Protein AF-A0A093QQA6-F1 (afdb_monomer)

InterPro domains:
  IPR029057 Phosphoribosyltransferase-like [G3DSA:3.40.50.2020] (1-62)
  IPR029057 Phosphoribosyltransferase-like [SSF53271] (2-61)
  IPR050408 Hypoxanthine-guanine phosphoribosyltransferase [PTHR43340] (1-62)

Sequence (62 aa):
RTERLARDIMQDMGSHDIVALCVLKGGYKFFADLLDHIKALNQNGDKSVPIAVDFVRIKSHC

Solvent-accessible surface area (backbone atoms only — not comparable to full-atom values): 3801 Å² total; per-residue (Å²): 115,52,57,61,52,26,52,53,50,51,64,72,52,62,85,50,78,41,76,48,74,42,53,53,82,81,42,55,69,60,48,51,56,30,49,50,41,38,51,53,52,35,73,74,41,100,63,74,56,61,72,48,78,48,78,46,74,82,74,87,84,130

Nearest PDB structures (foldseek):
  4rad-assembly2_E  TM=9.646E-01  e=5.455E-08  Homo sapiens
  4raq-assembly1_B  TM=9.502E-01  e=4.755E-08  Homo sapiens
  4rac-assembly1_C  TM=9.342E-01  e=8.818E-08  Homo sapiens
  4ijq-assembly1_A  TM=9.254E-01  e=7.687E-08  Homo sapiens
  3gep-assembly1_A-2  TM=8.844E-01  e=2.304E-07  Homo sapiens

Radius of gyration: 13.02 Å; Cα contacts (8 Å, |Δi|>4): 64; chains: 1; bounding box: 30×24×37 Å

Organism: NCBI:txid328815

Foldseek 3Di:
DLLVVLVVVCVVCPQEAEEAEAEDDPRVVVSVVNVVSNVVCQVPDPHHHHYHYYYDYDDDDD

Mean predicted aligned error: 4.84 Å

pLDDT: mean 87.07, std 5.99, range [64.56, 93.44]

Structure (mmCIF, N/CA/C/O backbone):
data_AF-A0A093QQA6-F1
#
_entry.id   AF-A0A093QQA6-F1
#
loop_
_atom_site.group_PDB
_atom_site.id
_atom_site.type_symbol
_atom_site.label_atom_id
_atom_site.label_alt_id
_atom_site.label_comp_id
_atom_site.label_asym_id
_atom_site.label_entity_id
_atom_site.label_seq_id
_atom_site.pdbx_PDB_ins_code
_atom_site.Cartn_x
_atom_site.Cartn_y
_atom_site.Cartn_z
_atom_site.occupancy
_atom_site.B_iso_or_equiv
_atom_site.auth_seq_id
_atom_site.auth_comp_id
_atom_site.auth_asym_id
_atom_site.auth_atom_id
_atom_site.pdbx_PDB_model_num
ATOM 1 N N . ARG A 1 1 ? -3.544 10.913 -3.031 1.00 73.69 1 ARG A N 1
ATOM 2 C CA . ARG A 1 1 ? -3.967 10.127 -4.230 1.00 73.69 1 ARG A CA 1
ATOM 3 C C . ARG A 1 1 ? -3.952 8.634 -3.893 1.00 73.69 1 ARG A C 1
ATOM 5 O O . ARG A 1 1 ? -4.952 7.967 -4.104 1.00 73.69 1 ARG A O 1
ATOM 12 N N . THR A 1 2 ? -2.865 8.170 -3.286 1.00 86.75 2 THR A N 1
ATOM 13 C CA . THR A 1 2 ? -2.684 6.900 -2.559 1.00 86.75 2 THR A CA 1
ATOM 14 C C . THR A 1 2 ? -3.672 6.684 -1.409 1.00 86.75 2 THR A C 1
ATOM 16 O O . THR A 1 2 ? -4.167 5.576 -1.273 1.00 86.75 2 THR A O 1
ATOM 19 N N . GLU A 1 3 ? -4.066 7.721 -0.658 1.00 88.06 3 GLU A N 1
ATOM 20 C CA . GLU A 1 3 ? -5.078 7.562 0.409 1.00 88.06 3 GLU A CA 1
ATOM 21 C C . GLU A 1 3 ? -6.430 7.020 -0.093 1.00 88.06 3 GLU A C 1
ATOM 23 O O . GLU A 1 3 ? -7.003 6.116 0.509 1.00 88.06 3 GLU A O 1
ATOM 28 N N . ARG A 1 4 ? -6.942 7.536 -1.220 1.00 92.00 4 ARG A N 1
ATOM 29 C CA . ARG A 1 4 ? -8.204 7.042 -1.795 1.00 92.00 4 ARG A CA 1
ATOM 30 C C . ARG A 1 4 ? -8.072 5.582 -2.229 1.00 92.00 4 ARG A C 1
ATOM 32 O O . ARG A 1 4 ? -8.950 4.789 -1.926 1.00 92.00 4 ARG A O 1
ATOM 39 N N . LEU A 1 5 ? -6.932 5.231 -2.827 1.00 91.56 5 LEU A N 1
ATOM 40 C CA . LEU A 1 5 ? -6.611 3.853 -3.193 1.00 91.56 5 LEU A CA 1
ATOM 41 C C . LEU A 1 5 ? -6.555 2.934 -1.960 1.00 91.56 5 LEU A C 1
ATOM 43 O O . LEU A 1 5 ? -7.071 1.827 -2.009 1.00 91.56 5 LEU A O 1
ATOM 47 N N . ALA A 1 6 ? -5.977 3.393 -0.845 1.00 91.06 6 ALA A N 1
ATOM 48 C CA . ALA A 1 6 ? -5.941 2.640 0.408 1.00 91.06 6 ALA A CA 1
ATOM 49 C C . ALA A 1 6 ? -7.349 2.369 0.961 1.00 91.06 6 ALA A C 1
ATOM 51 O O . ALA A 1 6 ? -7.623 1.259 1.409 1.00 91.06 6 ALA A O 1
ATOM 52 N N . ARG A 1 7 ? -8.245 3.365 0.902 1.00 90.25 7 ARG A N 1
ATOM 53 C CA . ARG A 1 7 ? -9.650 3.210 1.313 1.00 90.25 7 ARG A CA 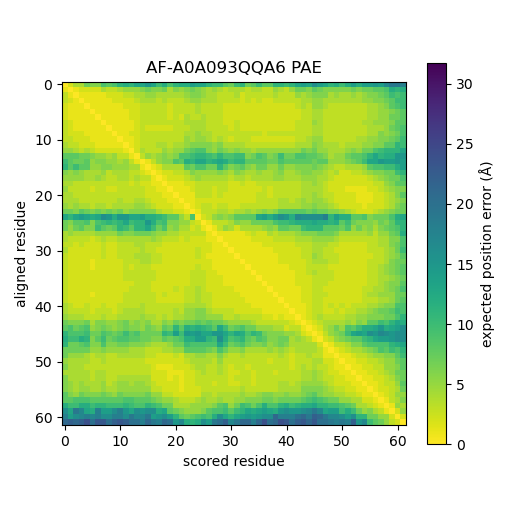1
ATOM 54 C C . ARG A 1 7 ? -10.393 2.219 0.422 1.00 90.25 7 ARG A C 1
ATOM 56 O O . ARG A 1 7 ? -11.053 1.338 0.957 1.00 90.25 7 ARG A O 1
ATOM 63 N N . ASP A 1 8 ? -10.236 2.335 -0.897 1.00 91.81 8 ASP A N 1
ATOM 64 C CA . ASP A 1 8 ? -10.857 1.415 -1.857 1.00 91.81 8 ASP A CA 1
ATOM 65 C C . ASP A 1 8 ? -10.364 -0.030 -1.628 1.00 91.81 8 ASP A C 1
ATOM 67 O O .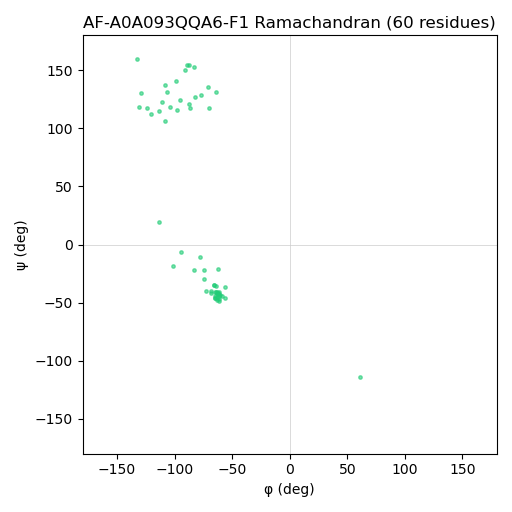 ASP A 1 8 ? -11.176 -0.947 -1.557 1.00 91.81 8 ASP A O 1
ATOM 71 N N . ILE A 1 9 ? -9.056 -0.237 -1.407 1.00 89.25 9 ILE A N 1
ATOM 72 C CA . ILE A 1 9 ? -8.478 -1.562 -1.098 1.00 89.25 9 ILE A CA 1
ATOM 73 C C . ILE A 1 9 ? -9.028 -2.120 0.219 1.00 89.25 9 ILE A C 1
ATOM 75 O O . ILE A 1 9 ? -9.427 -3.279 0.267 1.00 89.25 9 ILE A O 1
ATOM 79 N N . MET A 1 10 ? -9.046 -1.322 1.291 1.00 86.94 10 MET A N 1
ATOM 80 C CA . MET A 1 10 ? -9.558 -1.764 2.596 1.00 86.94 10 MET A CA 1
ATOM 81 C C . MET A 1 10 ? -11.053 -2.100 2.540 1.00 86.94 10 MET A C 1
ATOM 83 O O . MET A 1 10 ? -11.495 -3.040 3.195 1.00 86.94 10 MET A O 1
ATOM 87 N N . GLN A 1 11 ? -11.830 -1.358 1.747 1.00 88.56 11 GLN A N 1
ATOM 88 C CA . GLN A 1 11 ? -13.248 -1.639 1.537 1.00 88.56 11 GLN A CA 1
ATOM 89 C C . GLN A 1 11 ? -13.464 -2.944 0.755 1.00 88.56 11 GLN A C 1
ATOM 91 O O . GLN A 1 11 ? -14.366 -3.704 1.100 1.00 88.56 11 GLN A O 1
ATOM 96 N N . ASP A 1 12 ? -12.643 -3.206 -0.264 1.00 88.62 12 ASP A N 1
ATOM 97 C CA . ASP A 1 12 ? -12.734 -4.408 -1.102 1.00 88.62 12 ASP A CA 1
ATOM 98 C C . ASP A 1 12 ? -12.255 -5.675 -0.364 1.00 88.62 12 ASP A C 1
ATOM 100 O O . ASP A 1 12 ? -12.897 -6.721 -0.428 1.00 88.62 12 ASP A O 1
ATOM 104 N N . MET A 1 13 ? -11.173 -5.566 0.417 1.00 83.31 13 MET A N 1
ATOM 105 C CA . MET A 1 13 ? -10.597 -6.673 1.200 1.00 83.31 13 MET A CA 1
ATOM 106 C C . MET A 1 13 ? -11.422 -7.027 2.449 1.00 83.31 13 MET A C 1
ATOM 108 O O . MET A 1 13 ? -11.335 -8.145 2.964 1.00 83.31 13 MET A O 1
ATOM 112 N N . GLY A 1 14 ? -12.240 -6.096 2.949 1.00 78.94 14 GLY A N 1
ATOM 113 C CA . GLY A 1 14 ? -13.163 -6.332 4.056 1.00 78.94 14 GLY A CA 1
ATOM 114 C C . GLY A 1 14 ? -12.463 -6.739 5.359 1.00 78.94 14 GLY A C 1
ATOM 115 O O . GLY A 1 14 ? -11.787 -5.934 5.990 1.00 78.94 14 GLY A O 1
ATOM 116 N N . SER A 1 15 ? -12.687 -7.978 5.816 1.00 79.62 15 SER A N 1
ATOM 117 C CA . SER A 1 15 ? -12.092 -8.536 7.048 1.00 79.62 15 SER A C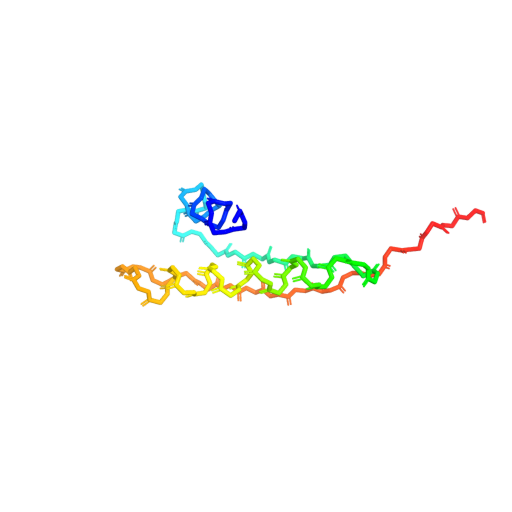A 1
ATOM 118 C C . SER A 1 15 ? -11.114 -9.686 6.778 1.00 79.62 15 SER A C 1
ATOM 120 O O . SER A 1 15 ? -10.873 -10.497 7.668 1.00 79.62 15 SER A O 1
ATOM 122 N N . HIS A 1 16 ? -10.604 -9.803 5.550 1.00 84.06 16 HIS A N 1
ATOM 123 C CA . HIS A 1 16 ? -9.647 -10.845 5.185 1.00 84.06 16 HIS A CA 1
ATOM 124 C C . HIS A 1 16 ? -8.204 -10.397 5.420 1.00 84.06 16 HIS A C 1
ATOM 126 O O . HIS A 1 16 ? -7.889 -9.207 5.371 1.00 84.06 16 HIS A O 1
ATOM 132 N N . ASP A 1 17 ? -7.327 -11.373 5.639 1.00 86.56 17 ASP A N 1
ATOM 133 C CA . ASP A 1 17 ? -5.891 -11.151 5.771 1.00 86.56 17 ASP A CA 1
ATOM 134 C C . ASP A 1 17 ? -5.316 -10.621 4.451 1.00 86.56 17 ASP A C 1
ATOM 136 O O . ASP A 1 17 ? -5.558 -11.180 3.377 1.00 86.56 17 ASP A O 1
ATOM 140 N N . ILE A 1 18 ? -4.533 -9.542 4.525 1.00 88.81 18 ILE A N 1
ATOM 141 C CA . ILE A 1 18 ? -3.988 -8.863 3.345 1.00 88.81 18 ILE A CA 1
ATOM 142 C C . ILE A 1 18 ? -2.498 -9.174 3.224 1.00 88.81 18 ILE A C 1
ATOM 144 O O . ILE A 1 18 ? -1.734 -8.989 4.172 1.00 88.81 18 ILE A O 1
ATOM 148 N N . VAL A 1 19 ? -2.052 -9.572 2.031 1.00 90.69 19 VAL A N 1
ATOM 149 C CA . VAL A 1 19 ? -0.624 -9.708 1.703 1.00 90.69 19 VAL A CA 1
ATOM 150 C C . VAL A 1 19 ? -0.249 -8.673 0.645 1.00 90.69 19 VAL A C 1
ATOM 152 O O . VAL A 1 19 ? -0.721 -8.723 -0.489 1.00 90.69 19 VAL A O 1
ATOM 155 N N . ALA A 1 20 ? 0.612 -7.727 1.009 1.00 91.81 20 ALA A N 1
ATOM 156 C CA . ALA A 1 20 ? 1.088 -6.669 0.130 1.00 91.81 20 ALA A CA 1
ATOM 157 C C . ALA A 1 20 ? 2.461 -7.037 -0.459 1.00 91.81 20 ALA A C 1
ATOM 159 O O .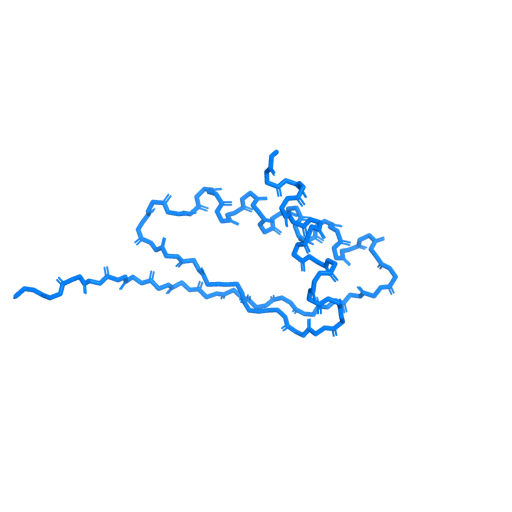 ALA A 1 20 ? 3.448 -7.136 0.266 1.00 91.81 20 ALA A O 1
ATOM 160 N N . LEU A 1 21 ? 2.538 -7.205 -1.782 1.00 92.56 21 LEU A N 1
ATOM 161 C CA . LEU A 1 21 ? 3.773 -7.552 -2.494 1.00 92.56 21 LEU A CA 1
ATOM 162 C C . LEU A 1 21 ? 4.359 -6.325 -3.210 1.00 92.56 21 LEU A C 1
ATOM 164 O O . LEU A 1 21 ? 3.742 -5.772 -4.120 1.00 92.56 21 LEU A O 1
ATOM 168 N N . CYS A 1 22 ? 5.573 -5.914 -2.844 1.00 92.88 22 CYS A N 1
ATOM 169 C CA . CYS A 1 22 ? 6.279 -4.813 -3.497 1.00 92.88 22 CYS A CA 1
ATOM 170 C C . CYS A 1 22 ? 7.242 -5.316 -4.574 1.00 92.88 22 CYS A C 1
ATOM 172 O O . CYS A 1 22 ? 8.182 -6.060 -4.293 1.00 92.88 22 CYS A O 1
ATOM 174 N N . VAL A 1 23 ? 7.086 -4.815 -5.802 1.00 90.06 23 VAL A N 1
ATOM 175 C CA . VAL A 1 23 ? 8.028 -5.076 -6.897 1.00 90.06 23 VAL A CA 1
ATOM 176 C C . VAL A 1 23 ? 9.182 -4.066 -6.864 1.00 90.06 23 VAL A C 1
ATOM 178 O O . VAL A 1 23 ? 8.996 -2.856 -7.022 1.00 90.06 23 VAL A O 1
ATOM 181 N N . LEU A 1 24 ? 10.404 -4.562 -6.671 1.00 88.81 24 LEU A N 1
ATOM 182 C CA . LEU A 1 24 ? 11.629 -3.754 -6.653 1.00 88.81 24 LEU A CA 1
ATOM 183 C C . LEU A 1 24 ? 12.168 -3.484 -8.073 1.00 88.81 24 LEU A C 1
ATOM 185 O O . LEU A 1 24 ? 12.007 -4.299 -8.975 1.00 88.81 24 LEU A O 1
ATOM 189 N N . LYS A 1 25 ? 12.892 -2.382 -8.334 1.00 78.00 25 LYS A N 1
ATOM 190 C CA . LYS A 1 25 ? 13.415 -1.364 -7.390 1.00 78.00 25 LYS A CA 1
ATOM 191 C C . LYS A 1 25 ? 12.607 -0.056 -7.329 1.00 78.00 25 LYS A C 1
ATOM 193 O O . LYS A 1 25 ? 12.775 0.694 -6.376 1.00 78.00 25 LYS A O 1
ATOM 198 N N . GLY A 1 26 ? 11.771 0.233 -8.330 1.00 80.56 26 GLY A N 1
ATOM 199 C CA . GLY A 1 26 ? 11.109 1.540 -8.483 1.00 80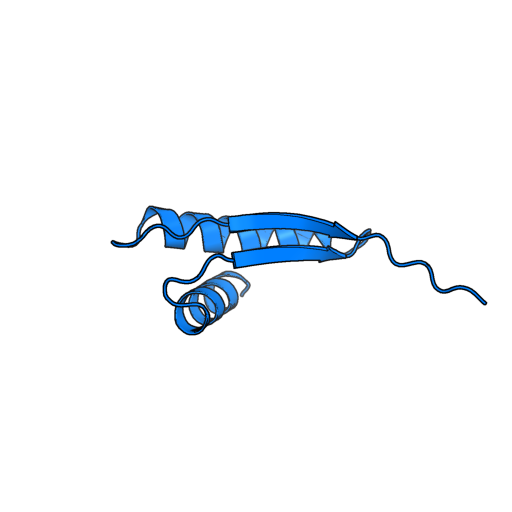.56 26 GLY A CA 1
ATOM 200 C C . GLY A 1 26 ? 9.827 1.725 -7.663 1.00 80.56 26 GLY A C 1
ATOM 201 O O . GLY A 1 26 ? 9.456 2.856 -7.366 1.00 80.56 26 GLY A O 1
ATOM 202 N N . GLY A 1 27 ? 9.166 0.632 -7.262 1.00 81.62 27 GLY A N 1
ATOM 203 C CA . GLY A 1 27 ? 7.870 0.679 -6.576 1.00 81.62 27 GLY A CA 1
ATOM 204 C C . GLY A 1 27 ? 7.926 1.048 -5.092 1.00 81.62 27 GLY A C 1
ATOM 205 O O . GLY A 1 27 ? 6.886 1.340 -4.513 1.00 81.62 27 GLY A O 1
ATOM 206 N N . TYR A 1 28 ? 9.115 1.077 -4.477 1.00 88.38 28 TYR A N 1
ATOM 207 C CA . TYR A 1 28 ? 9.268 1.190 -3.020 1.00 88.38 28 TYR A CA 1
ATOM 208 C C . TYR A 1 28 ? 8.579 2.432 -2.433 1.00 88.38 28 TYR A C 1
ATOM 210 O O . TYR A 1 28 ? 7.868 2.316 -1.439 1.00 88.38 28 TYR A O 1
ATOM 218 N N . LYS A 1 29 ? 8.756 3.612 -3.046 1.00 89.81 29 LYS A N 1
ATOM 219 C CA . LYS A 1 29 ? 8.228 4.865 -2.487 1.00 89.81 29 LYS A CA 1
ATOM 220 C C . LYS A 1 29 ? 6.701 4.909 -2.539 1.00 89.81 29 LYS A C 1
ATOM 222 O O . LYS A 1 29 ? 6.073 5.308 -1.569 1.00 89.81 29 LYS A O 1
ATOM 227 N N . PHE A 1 30 ? 6.118 4.463 -3.651 1.00 90.44 30 PHE A N 1
ATOM 228 C CA . PHE A 1 30 ? 4.667 4.346 -3.794 1.00 90.44 30 PHE A CA 1
ATOM 229 C C . PHE A 1 30 ? 4.094 3.297 -2.837 1.00 90.44 30 PHE A C 1
ATOM 231 O O . PHE A 1 30 ? 3.094 3.546 -2.174 1.00 90.44 30 PHE A O 1
ATOM 238 N N . PHE A 1 31 ? 4.749 2.139 -2.744 1.00 92.19 31 PHE A N 1
ATOM 239 C CA . PHE A 1 31 ? 4.323 1.051 -1.877 1.00 92.19 31 PHE A CA 1
ATOM 240 C C . PHE A 1 31 ? 4.358 1.449 -0.399 1.00 92.19 31 PHE A C 1
ATOM 242 O O . PHE A 1 31 ? 3.405 1.172 0.317 1.00 92.19 31 PHE A O 1
ATOM 249 N N . ALA A 1 32 ? 5.411 2.143 0.042 1.00 92.06 32 ALA A N 1
ATOM 250 C CA . ALA A 1 32 ? 5.524 2.647 1.407 1.00 92.06 32 ALA A CA 1
ATOM 251 C C . ALA A 1 32 ? 4.409 3.648 1.748 1.00 92.06 32 ALA A C 1
ATOM 253 O O . ALA A 1 32 ? 3.768 3.502 2.783 1.00 92.06 32 ALA A O 1
ATOM 254 N N . ASP A 1 33 ? 4.149 4.612 0.859 1.00 93.44 33 ASP A N 1
ATOM 255 C CA . ASP A 1 33 ? 3.095 5.622 1.027 1.00 93.44 33 ASP A CA 1
ATOM 256 C C . ASP A 1 33 ? 1.693 4.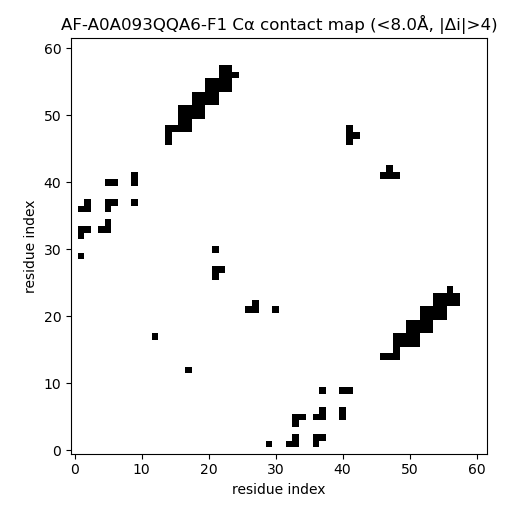986 1.073 1.00 93.44 33 ASP A C 1
ATOM 258 O O . ASP A 1 33 ? 0.864 5.322 1.915 1.00 93.44 33 ASP A O 1
ATOM 262 N N . LEU A 1 34 ? 1.444 3.982 0.224 1.00 92.88 34 LEU A N 1
ATOM 263 C CA . LEU A 1 34 ? 0.199 3.217 0.242 1.00 92.88 34 LEU A CA 1
ATOM 264 C C . LEU A 1 34 ? 0.032 2.423 1.546 1.00 92.88 34 LEU A C 1
ATOM 266 O O . LEU A 1 34 ? -1.041 2.450 2.146 1.00 92.88 34 LEU A O 1
ATOM 270 N N . LEU A 1 35 ? 1.079 1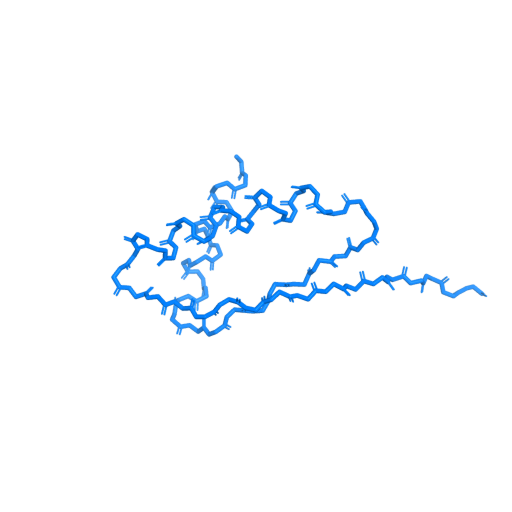.727 1.996 1.00 92.44 35 LEU A N 1
ATOM 271 C CA . LEU A 1 35 ? 1.037 0.926 3.222 1.00 92.44 35 LEU A CA 1
ATOM 272 C C . LEU A 1 35 ? 0.846 1.770 4.474 1.00 92.44 35 LEU A C 1
ATOM 274 O O . LEU A 1 35 ? 0.191 1.306 5.402 1.00 92.44 35 LEU A O 1
ATOM 278 N N . ASP A 1 36 ? 1.408 2.976 4.509 1.00 93.12 36 ASP A N 1
ATOM 279 C CA . ASP A 1 36 ? 1.205 3.917 5.608 1.00 93.12 36 ASP A CA 1
ATOM 280 C C . ASP A 1 36 ? -0.278 4.288 5.738 1.00 93.12 36 ASP A C 1
ATOM 282 O O . ASP A 1 36 ? -0.878 4.107 6.798 1.00 93.12 36 ASP A O 1
ATOM 286 N N . HIS A 1 37 ? -0.917 4.648 4.620 1.00 92.69 37 HIS A N 1
ATOM 287 C CA . HIS A 1 37 ? -2.351 4.924 4.590 1.00 92.69 37 HIS A CA 1
ATOM 288 C C . HIS A 1 37 ? -3.208 3.705 4.962 1.00 92.69 37 HIS A C 1
ATOM 290 O O . HIS A 1 37 ? -4.159 3.846 5.730 1.00 92.69 37 HIS A O 1
ATOM 296 N N . ILE A 1 38 ? -2.883 2.508 4.460 1.00 90.81 38 ILE A N 1
ATOM 297 C CA . ILE A 1 38 ? -3.612 1.276 4.810 1.00 90.81 38 ILE A CA 1
ATOM 298 C C . ILE A 1 38 ? -3.468 0.983 6.309 1.00 90.81 38 ILE A C 1
ATOM 300 O O . ILE A 1 38 ? -4.461 0.710 6.978 1.00 90.81 38 ILE A O 1
ATOM 304 N N . LYS A 1 39 ? -2.255 1.083 6.867 1.00 89.94 39 LYS A N 1
ATOM 305 C CA . LYS A 1 39 ? -2.008 0.882 8.303 1.00 89.94 39 LYS A CA 1
ATOM 306 C C . LYS A 1 39 ? -2.764 1.895 9.155 1.00 89.94 39 LYS A C 1
ATOM 308 O O . LYS A 1 39 ? -3.352 1.501 10.156 1.00 89.94 39 LYS A O 1
ATOM 313 N N . ALA A 1 40 ? -2.785 3.164 8.750 1.00 91.25 40 ALA A N 1
ATOM 314 C CA . ALA A 1 40 ? -3.540 4.202 9.441 1.00 91.25 40 ALA A CA 1
ATOM 315 C C . ALA A 1 40 ? -5.045 3.893 9.444 1.00 91.25 40 ALA A C 1
ATOM 317 O O . ALA A 1 40 ? -5.689 3.993 10.484 1.00 91.25 40 ALA A O 1
ATOM 318 N N . LEU A 1 41 ? -5.613 3.459 8.316 1.00 89.38 41 LEU A N 1
ATOM 319 C CA . LEU A 1 41 ? -7.023 3.059 8.243 1.00 89.38 41 LEU A CA 1
ATOM 320 C C . LEU A 1 41 ? -7.315 1.820 9.098 1.00 89.38 41 LEU A C 1
ATOM 322 O O . LEU A 1 41 ? -8.318 1.790 9.801 1.00 89.38 41 LEU A O 1
ATOM 326 N N . ASN A 1 42 ? -6.419 0.834 9.081 1.00 87.81 42 ASN A N 1
ATOM 327 C CA . ASN A 1 42 ? -6.556 -0.398 9.852 1.00 87.81 42 ASN A CA 1
ATOM 328 C C . ASN A 1 42 ? -6.485 -0.165 11.373 1.00 87.81 42 ASN A C 1
ATOM 330 O O . ASN A 1 42 ? -7.179 -0.825 12.134 1.00 87.81 42 ASN A O 1
ATOM 334 N N . GLN A 1 43 ? -5.666 0.792 11.824 1.00 86.94 43 GLN A N 1
ATOM 335 C CA . GLN A 1 43 ? -5.555 1.163 13.242 1.00 86.94 43 GLN A CA 1
ATOM 336 C C . GLN A 1 43 ? -6.754 1.968 13.754 1.00 86.94 43 GLN A C 1
ATOM 338 O O . GLN A 1 43 ? -7.059 1.911 14.940 1.00 86.94 43 GLN A O 1
ATOM 343 N N . ASN A 1 44 ? -7.405 2.738 12.878 1.00 85.44 44 ASN A N 1
ATOM 344 C CA . ASN A 1 44 ? -8.542 3.586 13.241 1.00 85.44 44 ASN A CA 1
ATOM 345 C C . ASN A 1 44 ? -9.906 2.907 13.016 1.00 85.44 44 ASN A C 1
ATOM 347 O O . ASN A 1 44 ? -10.931 3.493 13.356 1.00 85.44 44 ASN A O 1
ATOM 351 N N . GLY A 1 45 ? -9.941 1.717 12.411 1.00 77.94 45 GLY A N 1
ATOM 352 C CA . GLY A 1 45 ? -11.169 0.959 12.180 1.00 77.94 45 GLY A CA 1
ATOM 353 C C . GLY A 1 45 ? -11.542 0.055 13.358 1.00 77.94 45 GLY A C 1
ATOM 354 O O . GLY A 1 45 ? -10.678 -0.410 14.094 1.00 77.94 45 GLY A O 1
ATOM 355 N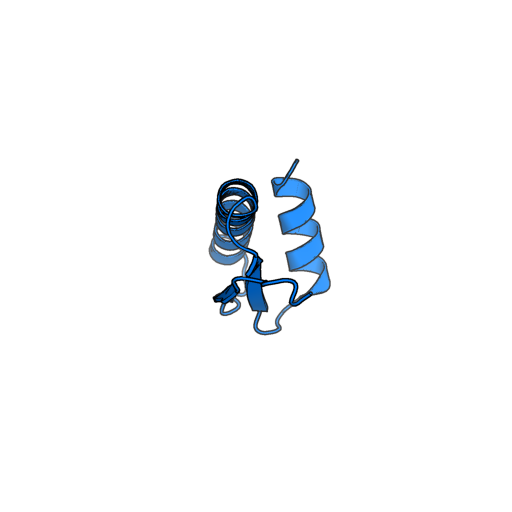 N . ASP A 1 46 ? -12.833 -0.262 13.498 1.00 75.38 46 ASP A N 1
ATOM 356 C CA . ASP A 1 46 ? -13.343 -1.191 14.525 1.00 75.38 46 ASP A CA 1
ATOM 357 C C . ASP A 1 46 ? -12.794 -2.624 14.396 1.00 75.38 46 ASP A C 1
ATOM 359 O O . ASP A 1 46 ? -12.825 -3.401 15.350 1.00 75.38 46 ASP A O 1
ATOM 363 N N . LYS A 1 47 ? -12.310 -3.000 13.206 1.00 74.75 47 LYS A N 1
ATOM 364 C CA . LYS A 1 47 ? -11.740 -4.319 12.919 1.00 74.75 47 LYS A CA 1
ATOM 365 C C . LYS A 1 47 ? -10.328 -4.157 12.378 1.00 74.75 47 LYS A C 1
A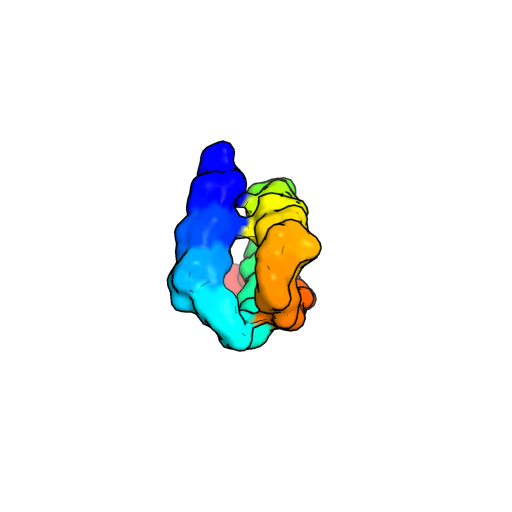TOM 367 O O . LYS A 1 47 ? -10.146 -3.598 11.301 1.00 74.75 47 LYS A O 1
ATOM 372 N N . SER A 1 48 ? -9.361 -4.692 13.115 1.00 80.69 48 SER A N 1
ATOM 373 C CA . SER A 1 48 ? -7.972 -4.785 12.672 1.00 80.69 48 SER A CA 1
ATOM 374 C C . SER A 1 48 ? -7.771 -6.074 11.879 1.00 80.69 48 SER A C 1
ATOM 376 O O . SER A 1 48 ? -8.012 -7.164 12.401 1.00 80.69 48 SER A O 1
ATOM 378 N N . VAL A 1 49 ? -7.337 -5.948 10.626 1.00 85.62 49 VAL A N 1
ATOM 379 C CA . VAL A 1 49 ? -6.915 -7.069 9.777 1.00 85.62 49 VAL A CA 1
ATOM 380 C C . VAL A 1 49 ? -5.390 -7.196 9.785 1.00 85.62 49 VAL A C 1
ATOM 382 O O . VAL A 1 49 ? -4.682 -6.182 9.776 1.00 85.62 49 VAL A O 1
ATOM 385 N N . PRO A 1 50 ? -4.829 -8.414 9.810 1.00 88.19 50 PRO A N 1
ATOM 386 C CA . PRO A 1 50 ? -3.391 -8.591 9.694 1.00 88.19 50 PRO A CA 1
ATOM 387 C C . PRO A 1 50 ? -2.937 -8.266 8.264 1.00 88.19 50 PRO A C 1
ATOM 389 O O . PRO A 1 50 ? -3.548 -8.679 7.277 1.00 88.19 50 PRO A O 1
ATOM 392 N N . ILE A 1 51 ? -1.838 -7.515 8.163 1.00 89.62 51 ILE A N 1
ATOM 393 C CA . ILE A 1 51 ? -1.236 -7.118 6.887 1.00 89.62 51 ILE A CA 1
ATOM 394 C C . ILE A 1 51 ? 0.190 -7.660 6.843 1.00 89.62 51 ILE A C 1
ATOM 396 O O . ILE A 1 51 ? 1.060 -7.198 7.587 1.00 89.62 51 ILE A O 1
ATOM 400 N N . ALA A 1 52 ? 0.436 -8.618 5.956 1.00 91.75 52 ALA A N 1
ATOM 401 C CA . ALA A 1 52 ? 1.768 -9.121 5.649 1.00 91.75 52 ALA A CA 1
ATOM 402 C C . ALA A 1 52 ? 2.383 -8.336 4.483 1.00 91.75 52 ALA A C 1
ATOM 404 O O . ALA A 1 52 ? 1.676 -7.843 3.604 1.00 91.75 52 ALA A O 1
ATOM 405 N N . VAL A 1 53 ? 3.711 -8.219 4.467 1.00 92.06 53 VAL A N 1
ATOM 406 C CA . VAL A 1 53 ? 4.454 -7.488 3.434 1.00 92.06 53 VAL A CA 1
ATOM 407 C C . VAL A 1 53 ? 5.564 -8.370 2.887 1.00 92.06 53 VAL A C 1
ATOM 409 O O . VAL A 1 53 ? 6.349 -8.904 3.665 1.00 92.06 53 VAL A O 1
ATOM 412 N N . ASP A 1 54 ? 5.657 -8.466 1.563 1.00 93.19 54 ASP A N 1
ATOM 413 C CA . ASP A 1 54 ? 6.699 -9.221 0.868 1.00 93.19 54 ASP A CA 1
ATOM 414 C C . ASP A 1 54 ? 7.322 -8.391 -0.271 1.00 93.19 54 ASP A C 1
ATOM 416 O O . ASP A 1 54 ? 6.743 -7.407 -0.745 1.00 93.19 54 ASP A O 1
ATOM 420 N N . PHE A 1 55 ? 8.529 -8.757 -0.703 1.00 91.25 55 PHE A N 1
ATOM 421 C CA . PHE A 1 55 ? 9.302 -8.022 -1.699 1.00 91.25 55 PHE A CA 1
ATOM 422 C C . PHE A 1 55 ? 9.809 -8.963 -2.784 1.00 91.25 55 PHE A C 1
ATOM 424 O O . PHE A 1 55 ? 10.667 -9.812 -2.547 1.00 91.25 55 PHE A O 1
ATOM 431 N N . VAL A 1 56 ? 9.375 -8.724 -4.022 1.00 92.25 56 VAL A N 1
ATOM 432 C CA . VAL A 1 56 ? 9.833 -9.485 -5.185 1.00 92.25 56 VAL A CA 1
ATOM 433 C C . VAL A 1 56 ? 10.743 -8.642 -6.069 1.00 92.25 56 VAL A C 1
ATOM 435 O O . VAL A 1 56 ? 10.484 -7.471 -6.366 1.00 92.25 56 VAL A O 1
ATOM 438 N N . ARG A 1 57 ? 11.828 -9.258 -6.543 1.00 88.81 57 ARG A N 1
ATOM 439 C CA . ARG A 1 57 ? 12.663 -8.703 -7.608 1.00 88.81 57 ARG A CA 1
ATOM 440 C C . ARG A 1 57 ? 12.445 -9.501 -8.882 1.00 88.81 57 ARG A C 1
ATOM 442 O O . ARG A 1 57 ? 12.961 -10.606 -9.018 1.00 88.81 57 ARG A O 1
ATOM 449 N N . ILE A 1 58 ? 11.733 -8.909 -9.831 1.00 85.06 58 ILE A N 1
ATOM 450 C CA . ILE A 1 58 ? 11.527 -9.526 -11.139 1.00 85.06 58 ILE A CA 1
ATOM 451 C C . ILE A 1 58 ? 12.806 -9.356 -11.963 1.00 85.06 58 ILE A C 1
ATOM 453 O O . ILE A 1 58 ? 13.341 -8.251 -12.089 1.00 85.06 58 ILE A O 1
ATOM 457 N N . LYS A 1 59 ? 13.309 -10.460 -12.515 1.00 84.56 59 LYS A N 1
ATOM 458 C CA . LYS A 1 59 ? 14.299 -10.448 -13.591 1.00 84.56 59 LYS A CA 1
ATOM 459 C C . LYS A 1 59 ? 13.610 -10.951 -14.850 1.00 84.56 59 LYS A C 1
ATOM 461 O O . LYS A 1 59 ? 13.111 -12.069 -14.851 1.00 84.56 59 LYS A O 1
ATOM 466 N N . SER A 1 60 ? 13.612 -10.157 -15.914 1.00 80.38 60 SER A N 1
ATOM 467 C CA . SER A 1 60 ? 13.364 -10.703 -17.245 1.00 80.38 60 SER A CA 1
ATOM 468 C C . SER A 1 60 ? 14.580 -11.550 -17.621 1.00 80.38 60 SER A C 1
ATOM 470 O O . SER A 1 60 ? 15.701 -11.039 -17.640 1.00 80.38 60 SER A O 1
ATOM 472 N N . HIS A 1 61 ? 14.396 -12.851 -17.827 1.00 76.12 61 HIS A N 1
ATOM 473 C CA . HIS A 1 61 ? 15.393 -13.654 -18.530 1.00 76.12 61 HIS A CA 1
ATOM 474 C C . HIS A 1 61 ? 15.170 -13.453 -20.029 1.00 76.12 61 HIS A C 1
ATOM 476 O O . HIS A 1 61 ? 14.039 -13.579 -20.494 1.00 76.12 61 HIS A O 1
ATOM 482 N N . CYS A 1 62 ? 16.240 -13.083 -20.729 1.00 64.56 62 CYS A N 1
ATOM 483 C CA . CYS A 1 62 ? 16.349 -13.153 -22.180 1.00 64.56 62 CYS A CA 1
ATOM 484 C C . CYS A 1 62 ? 17.270 -14.322 -22.515 1.00 64.56 62 CYS A C 1
ATOM 486 O O . CYS A 1 62 ? 18.250 -14.502 -21.752 1.00 64.56 62 CYS A O 1
#

Secondary structure (DSSP, 8-state):
-HHHHHHHHHHHHTTS-EEEEEETTTSHHHHHHHHHHHHHHHHHSSSPPPEEEEEE------